Protein AF-X0T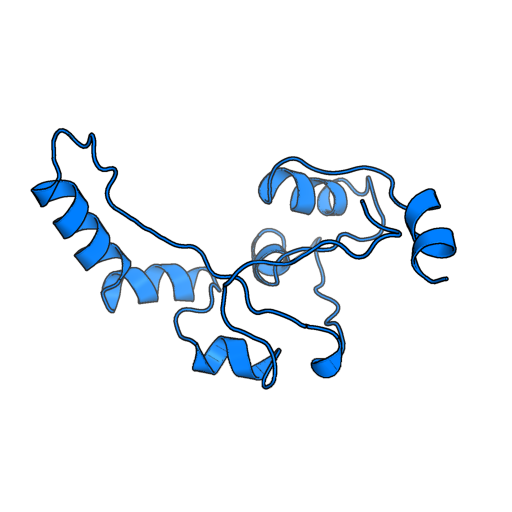MQ1-F1 (afdb_monomer_lite)

Structure (mmCIF, N/CA/C/O backbone):
data_AF-X0TMQ1-F1
#
_entry.id   AF-X0TMQ1-F1
#
loop_
_atom_site.group_PDB
_atom_site.id
_atom_site.type_symbol
_atom_site.label_atom_id
_atom_site.label_alt_id
_atom_site.label_comp_id
_atom_site.label_asym_id
_atom_site.label_entity_id
_atom_site.label_seq_id
_atom_site.pdbx_P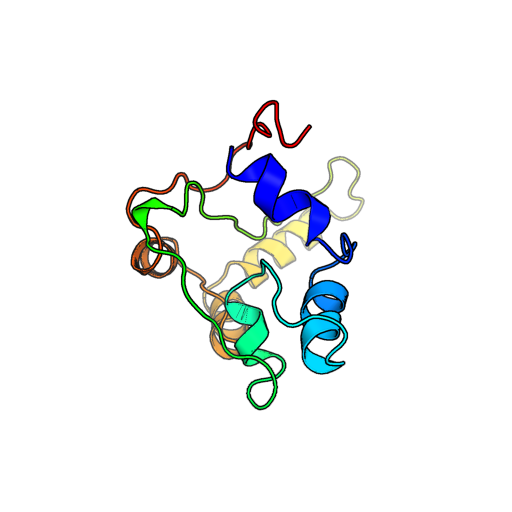DB_ins_code
_atom_site.Cartn_x
_atom_site.Cartn_y
_atom_site.Cartn_z
_atom_site.occupancy
_atom_site.B_iso_or_equiv
_atom_site.auth_seq_id
_atom_site.auth_comp_id
_atom_site.auth_asym_id
_atom_site.auth_atom_id
_atom_site.pdbx_PDB_model_num
ATOM 1 N N . GLY A 1 1 ? 25.870 3.435 -9.501 1.00 77.75 1 GLY A N 1
ATOM 2 C CA . GLY A 1 1 ? 24.969 2.426 -8.891 1.00 77.75 1 GLY A CA 1
ATOM 3 C C . GLY A 1 1 ? 23.571 2.538 -9.477 1.00 77.75 1 GLY A C 1
ATOM 4 O O . GLY A 1 1 ? 23.364 3.413 -10.307 1.00 77.75 1 GLY A O 1
ATOM 5 N N . LEU A 1 2 ? 22.616 1.697 -9.057 1.00 83.00 2 LEU A N 1
ATOM 6 C CA . LEU A 1 2 ? 21.233 1.730 -9.574 1.00 83.00 2 LEU A CA 1
ATOM 7 C C . LEU A 1 2 ? 20.548 3.097 -9.363 1.00 83.00 2 LEU A C 1
ATOM 9 O O . LEU A 1 2 ? 19.821 3.557 -10.232 1.00 83.00 2 LEU A O 1
ATOM 13 N N . SER A 1 3 ? 20.832 3.794 -8.258 1.00 85.62 3 SER A N 1
ATOM 14 C CA . SER A 1 3 ? 20.307 5.148 -8.010 1.00 85.62 3 SER A CA 1
ATOM 15 C C . SER A 1 3 ? 20.686 6.137 -9.117 1.00 85.62 3 SER A C 1
ATOM 17 O O . SER A 1 3 ? 19.817 6.809 -9.657 1.00 85.62 3 SER A O 1
ATOM 19 N N . GLN A 1 4 ? 21.954 6.157 -9.534 1.00 89.25 4 GLN A N 1
ATOM 20 C CA . GLN A 1 4 ? 22.450 7.054 -10.586 1.00 89.25 4 GLN A CA 1
ATOM 21 C C . GLN A 1 4 ? 21.785 6.814 -11.948 1.00 89.25 4 GLN A C 1
ATOM 23 O O . GLN A 1 4 ? 21.676 7.747 -12.737 1.00 89.25 4 GLN A O 1
ATOM 28 N N . SER A 1 5 ? 21.351 5.583 -12.245 1.00 90.69 5 SER A N 1
ATOM 29 C CA . SER A 1 5 ? 20.684 5.268 -13.514 1.00 90.69 5 SER A CA 1
ATOM 30 C C . SER A 1 5 ? 19.165 5.454 -13.471 1.00 90.69 5 SER A C 1
ATOM 32 O O . SER A 1 5 ? 18.559 5.651 -14.527 1.00 90.69 5 SER A O 1
ATOM 34 N N . ILE A 1 6 ? 18.549 5.393 -12.285 1.00 91.06 6 ILE A N 1
ATOM 35 C CA . ILE A 1 6 ? 17.096 5.518 -12.105 1.00 91.06 6 ILE A CA 1
ATOM 36 C C . ILE A 1 6 ? 16.676 6.951 -11.778 1.00 91.06 6 ILE A C 1
ATOM 38 O O . ILE A 1 6 ? 15.705 7.421 -12.359 1.00 91.06 6 ILE A O 1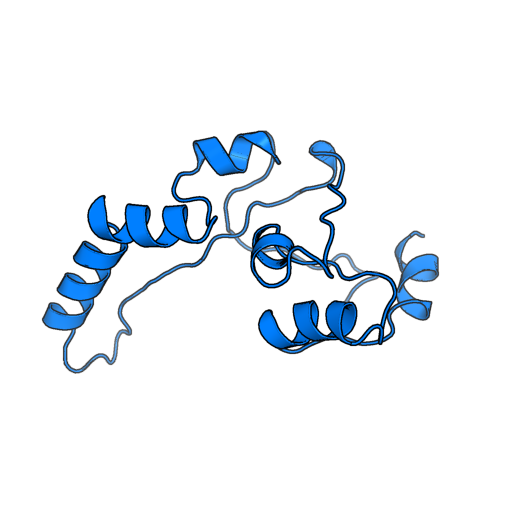
ATOM 42 N N . GLN A 1 7 ? 17.396 7.670 -10.912 1.00 92.25 7 GLN A N 1
ATOM 43 C CA . GLN A 1 7 ? 17.018 9.025 -10.484 1.00 92.25 7 GLN A CA 1
ATOM 44 C C . GLN A 1 7 ? 16.754 9.995 -11.645 1.00 92.25 7 GLN A C 1
ATOM 46 O O . GLN A 1 7 ? 15.716 10.653 -11.616 1.00 92.25 7 GLN A O 1
ATOM 51 N N . PRO A 1 8 ? 17.588 10.051 -12.706 1.00 94.06 8 PRO A N 1
ATOM 52 C CA . PRO A 1 8 ? 17.326 10.941 -13.838 1.00 94.06 8 PRO A CA 1
ATOM 53 C C . PRO A 1 8 ? 16.065 10.581 -14.639 1.00 94.06 8 PRO A C 1
ATOM 55 O O . PRO A 1 8 ? 15.618 11.380 -15.455 1.00 94.06 8 PRO A O 1
ATOM 58 N N . LYS A 1 9 ? 15.513 9.375 -14.446 1.00 95.44 9 LYS A N 1
ATOM 59 C CA . LYS A 1 9 ? 14.298 8.883 -15.113 1.00 95.44 9 LYS A CA 1
ATOM 60 C C . LYS A 1 9 ? 13.035 9.093 -14.277 1.00 95.44 9 LYS A C 1
ATOM 62 O O . LYS A 1 9 ? 11.942 8.792 -14.751 1.00 95.44 9 LYS A O 1
ATOM 67 N N . ILE A 1 10 ? 13.159 9.575 -13.040 1.00 95.38 10 ILE A N 1
ATOM 68 C CA . ILE A 1 10 ? 12.004 9.859 -12.189 1.00 95.38 10 ILE A CA 1
ATOM 69 C C . ILE A 1 10 ? 11.374 11.163 -12.671 1.00 95.38 10 ILE A C 1
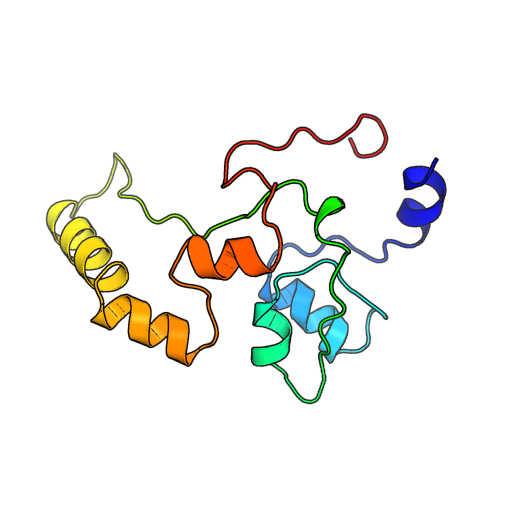ATOM 71 O O . ILE A 1 10 ? 11.908 12.243 -12.439 1.00 95.38 10 ILE A O 1
ATOM 75 N N . ALA A 1 11 ? 10.226 11.054 -13.337 1.00 96.38 11 ALA A N 1
ATOM 76 C CA . ALA A 1 11 ? 9.501 12.217 -13.839 1.00 96.38 11 ALA A CA 1
ATOM 77 C C . ALA A 1 11 ? 8.923 13.083 -12.707 1.00 96.38 11 ALA A C 1
ATOM 79 O O . ALA A 1 11 ? 8.873 14.305 -12.825 1.00 96.38 11 ALA A O 1
ATOM 80 N N . THR A 1 12 ? 8.460 12.462 -11.616 1.00 95.75 12 THR A N 1
ATOM 81 C CA . THR A 1 12 ? 7.852 13.166 -10.480 1.00 95.75 12 THR A CA 1
ATOM 82 C C . THR A 1 12 ? 7.745 12.277 -9.237 1.00 95.75 12 THR A C 1
ATOM 84 O O . THR A 1 12 ? 7.813 11.050 -9.329 1.00 95.75 12 THR A O 1
ATOM 87 N N . TYR A 1 13 ? 7.514 12.909 -8.085 1.00 94.56 13 TYR A N 1
ATOM 88 C CA . TYR A 1 13 ? 7.134 12.271 -6.827 1.00 94.56 13 TYR A CA 1
ATOM 89 C C . TYR A 1 13 ? 5.696 12.680 -6.485 1.00 94.56 13 TYR A C 1
ATOM 91 O O . TYR A 1 13 ? 5.446 13.810 -6.071 1.00 94.56 13 TYR A O 1
ATOM 99 N N . ALA A 1 14 ? 4.743 11.769 -6.687 1.00 95.81 14 ALA A N 1
ATOM 100 C CA . ALA A 1 14 ? 3.336 12.021 -6.384 1.00 95.81 14 ALA A CA 1
ATOM 101 C C . ALA A 1 14 ? 3.065 12.003 -4.869 1.00 95.81 14 ALA A C 1
ATOM 103 O O . ALA A 1 14 ? 3.649 11.222 -4.119 1.00 95.81 14 ALA A O 1
ATOM 104 N N . GLU A 1 15 ? 2.130 12.838 -4.424 1.00 94.69 15 GLU A N 1
ATOM 105 C CA . GLU A 1 15 ? 1.805 13.072 -3.011 1.00 94.69 15 GLU A CA 1
ATOM 106 C C . GLU A 1 15 ? 0.673 12.182 -2.471 1.00 94.69 15 GLU A C 1
ATOM 108 O O . GLU A 1 15 ? 0.332 12.254 -1.292 1.00 94.69 15 GLU A O 1
ATOM 113 N N . SER A 1 16 ? 0.057 11.349 -3.316 1.00 96.31 16 SER A N 1
ATOM 114 C CA . SER A 1 16 ? -0.972 10.395 -2.887 1.00 96.31 16 SER A CA 1
ATOM 115 C C . SER A 1 16 ? -1.100 9.212 -3.839 1.00 96.31 16 SER A C 1
ATOM 117 O O . SER A 1 16 ? -0.868 9.351 -5.037 1.00 96.31 16 SER A O 1
ATOM 119 N N . CYS A 1 17 ? -1.589 8.080 -3.325 1.00 95.50 17 CYS A N 1
ATOM 120 C CA . CYS A 1 17 ? -1.864 6.882 -4.119 1.00 95.50 17 CYS A CA 1
ATOM 121 C C . CYS A 1 17 ? -2.754 7.155 -5.341 1.00 95.50 17 CYS A C 1
ATOM 123 O O . CYS A 1 17 ? -2.472 6.660 -6.428 1.00 95.50 17 CYS A O 1
ATOM 125 N N . ALA A 1 18 ? -3.811 7.958 -5.175 1.00 95.81 18 ALA A N 1
ATOM 126 C CA . ALA A 1 18 ? -4.734 8.288 -6.260 1.00 95.81 18 ALA A CA 1
ATOM 127 C C . ALA A 1 18 ? -4.039 9.074 -7.379 1.00 95.81 18 ALA A C 1
ATOM 129 O O . ALA A 1 18 ? -4.231 8.777 -8.556 1.00 95.81 18 ALA A O 1
ATOM 130 N N . LYS A 1 19 ? -3.181 10.038 -7.021 1.00 97.06 19 LYS A N 1
ATOM 131 C CA . LYS A 1 19 ? -2.401 10.790 -8.008 1.00 97.06 19 LYS A CA 1
ATOM 132 C C . LYS A 1 19 ? -1.315 9.931 -8.655 1.00 97.06 19 LYS A C 1
ATOM 134 O O . LYS A 1 19 ? -1.139 10.032 -9.862 1.00 97.06 19 LYS A O 1
ATOM 139 N N . THR A 1 20 ? -0.661 9.036 -7.908 1.00 97.44 20 THR A N 1
ATOM 140 C CA . THR A 1 20 ? 0.290 8.064 -8.474 1.00 97.44 20 THR A CA 1
ATOM 141 C C . THR A 1 20 ? -0.374 7.185 -9.533 1.00 97.44 20 THR A C 1
ATOM 143 O O . THR A 1 20 ? 0.137 7.095 -10.644 1.00 97.44 20 THR A O 1
ATOM 146 N N . ALA A 1 21 ? -1.524 6.575 -9.225 1.00 97.06 21 ALA A N 1
ATOM 147 C CA . ALA A 1 21 ? -2.271 5.770 -10.194 1.00 97.06 21 ALA A CA 1
ATOM 148 C C . ALA A 1 21 ? -2.731 6.613 -11.400 1.00 97.06 21 ALA A C 1
ATOM 150 O O . ALA A 1 21 ? -2.620 6.174 -12.543 1.00 97.06 21 ALA A O 1
ATOM 151 N N . GLY A 1 22 ? -3.170 7.852 -11.148 1.00 97.25 22 GLY A N 1
ATOM 152 C CA . GLY A 1 22 ? -3.588 8.795 -12.185 1.00 97.25 22 GLY A CA 1
ATOM 153 C C . GLY A 1 22 ? -2.499 9.147 -13.204 1.00 97.25 22 GLY A C 1
ATOM 154 O O . GLY A 1 22 ? -2.812 9.371 -14.367 1.00 97.25 22 GLY A O 1
ATOM 155 N N . LEU A 1 23 ? -1.219 9.164 -12.813 1.00 97.69 23 LEU A N 1
ATOM 156 C CA . LEU A 1 23 ? -0.122 9.435 -13.754 1.00 97.69 23 LEU A CA 1
ATOM 157 C C . LEU A 1 23 ? -0.034 8.379 -14.865 1.00 97.69 23 LEU A C 1
ATOM 159 O O . LEU A 1 23 ? 0.270 8.731 -16.006 1.00 97.69 23 LEU A O 1
ATOM 163 N N . VAL A 1 24 ? -0.322 7.114 -14.540 1.00 96.50 24 VAL A N 1
ATOM 164 C CA . VAL A 1 24 ? -0.335 6.014 -15.517 1.00 96.50 24 VAL A CA 1
ATOM 165 C C . VAL A 1 24 ? -1.576 6.101 -16.399 1.00 96.50 24 VAL A C 1
ATOM 167 O O . VAL A 1 24 ? -1.449 6.079 -17.619 1.00 96.50 24 VAL A O 1
ATOM 170 N N . THR A 1 25 ? -2.766 6.287 -15.816 1.00 96.88 25 THR A N 1
ATOM 171 C CA . THR A 1 25 ? -4.018 6.344 -16.600 1.00 96.88 25 THR A CA 1
ATOM 172 C C . THR A 1 25 ? -4.068 7.544 -17.546 1.00 96.88 25 THR A C 1
ATOM 174 O O . THR A 1 25 ? -4.607 7.451 -18.645 1.00 96.88 25 THR A O 1
ATOM 177 N N . LEU A 1 26 ? -3.458 8.668 -17.160 1.00 96.56 26 LEU A N 1
ATOM 178 C CA . LEU A 1 26 ? -3.308 9.852 -18.009 1.00 96.56 26 LEU A CA 1
ATOM 179 C C . LEU A 1 26 ? -2.136 9.746 -18.996 1.00 96.56 26 LEU A C 1
ATOM 181 O O . LEU A 1 26 ? -1.868 10.711 -19.714 1.00 96.56 26 LEU A O 1
ATOM 185 N N . ARG A 1 27 ? -1.412 8.618 -19.017 1.00 96.25 27 ARG A N 1
ATOM 186 C CA . ARG A 1 27 ? -0.230 8.377 -19.866 1.00 96.25 27 ARG A CA 1
ATOM 187 C C . ARG A 1 27 ? 0.846 9.457 -19.715 1.00 96.25 27 ARG A C 1
ATOM 189 O O . ARG A 1 27 ? 1.548 9.794 -20.664 1.00 96.25 27 ARG A O 1
ATOM 196 N N . SER A 1 28 ? 0.950 10.031 -18.516 1.00 97.06 28 SER A N 1
ATOM 197 C CA . SER A 1 28 ? 1.953 11.051 -18.184 1.00 97.06 28 SER A CA 1
ATOM 198 C C . SER A 1 28 ? 3.312 10.437 -17.838 1.00 97.06 28 SER A C 1
ATOM 200 O O . SER A 1 28 ? 4.322 11.136 -17.854 1.00 97.06 28 SER A O 1
ATOM 202 N N . VAL A 1 29 ? 3.335 9.141 -17.516 1.00 97.12 29 VAL A N 1
ATOM 203 C CA . VAL A 1 29 ? 4.532 8.322 -17.283 1.00 97.12 29 VAL A CA 1
ATOM 204 C C . VAL A 1 29 ? 4.303 6.914 -17.833 1.00 97.12 29 VAL A C 1
ATOM 206 O O . VAL A 1 29 ? 3.160 6.467 -17.907 1.00 97.12 29 VAL A O 1
ATOM 209 N N . ASP A 1 30 ? 5.382 6.198 -18.156 1.00 96.50 30 ASP A N 1
ATOM 210 C CA . ASP A 1 30 ? 5.303 4.805 -18.624 1.00 96.50 30 ASP A CA 1
ATOM 211 C C . ASP A 1 30 ? 5.052 3.802 -17.485 1.00 96.50 30 ASP A C 1
ATOM 213 O O . ASP A 1 30 ? 4.483 2.736 -17.698 1.00 96.50 30 ASP A O 1
ATOM 217 N N . ALA A 1 31 ? 5.506 4.118 -16.268 1.00 96.75 31 ALA A N 1
ATOM 218 C CA . ALA A 1 31 ? 5.394 3.240 -15.109 1.00 96.75 31 ALA A CA 1
ATOM 219 C C . ALA A 1 31 ? 5.429 4.025 -13.792 1.00 96.75 31 ALA A C 1
ATOM 221 O O . ALA A 1 31 ? 6.003 5.113 -13.702 1.00 96.75 31 ALA A O 1
ATOM 222 N N . VAL A 1 32 ? 4.869 3.421 -12.744 1.00 97.00 32 VAL A N 1
ATOM 223 C CA . VAL A 1 32 ? 4.976 3.893 -11.358 1.00 97.00 32 VAL A CA 1
ATOM 224 C C . VAL A 1 32 ? 5.363 2.744 -10.440 1.00 97.00 32 VAL A C 1
ATOM 226 O O . VAL A 1 32 ? 5.000 1.594 -10.676 1.00 97.00 32 VAL A O 1
ATOM 229 N N . ILE A 1 33 ? 6.047 3.066 -9.344 1.00 95.12 33 ILE A N 1
ATOM 230 C CA . ILE A 1 33 ? 6.142 2.164 -8.196 1.00 95.12 33 ILE A CA 1
ATOM 231 C C . ILE A 1 33 ? 4.899 2.403 -7.339 1.00 95.12 33 ILE A C 1
ATOM 233 O O . ILE A 1 33 ? 4.699 3.503 -6.824 1.00 95.12 33 ILE A O 1
ATOM 237 N N . GLY A 1 34 ? 4.036 1.395 -7.231 1.00 94.44 34 GLY A N 1
ATOM 238 C CA . GLY A 1 34 ? 2.714 1.539 -6.627 1.00 94.44 34 GLY A CA 1
ATOM 239 C C . GLY A 1 34 ? 2.220 0.282 -5.922 1.00 94.44 34 GLY A C 1
ATOM 240 O O . GLY A 1 34 ? 2.922 -0.721 -5.811 1.00 94.44 34 GLY A O 1
ATOM 241 N N . TRP A 1 35 ? 0.985 0.353 -5.432 1.00 95.00 35 TRP A N 1
ATOM 242 C CA . TRP A 1 35 ? 0.328 -0.766 -4.765 1.00 95.00 35 TRP A CA 1
ATOM 243 C C . TRP A 1 35 ? -0.374 -1.661 -5.784 1.00 95.00 35 TRP A C 1
ATOM 245 O O . TRP A 1 35 ? -1.016 -1.163 -6.706 1.00 95.00 35 TRP A O 1
ATOM 255 N N . ARG A 1 36 ? -0.370 -2.979 -5.543 1.00 94.69 36 ARG A N 1
ATOM 256 C CA . ARG A 1 36 ? -1.076 -3.981 -6.370 1.00 94.69 36 ARG A CA 1
ATOM 257 C C . ARG A 1 36 ? -2.545 -3.625 -6.642 1.00 94.69 36 ARG A C 1
ATOM 259 O O . ARG A 1 36 ? -3.103 -4.011 -7.661 1.00 94.69 36 ARG A O 1
ATOM 266 N N . VAL A 1 37 ? -3.203 -2.930 -5.715 1.00 95.75 37 VAL A N 1
ATOM 267 C CA . VAL A 1 37 ? -4.624 -2.579 -5.848 1.00 95.75 37 VAL A CA 1
ATOM 268 C C . VAL A 1 37 ? -4.894 -1.581 -6.983 1.00 95.75 37 VAL A C 1
ATOM 270 O O . VAL A 1 37 ? -6.014 -1.529 -7.474 1.00 95.75 37 VAL A O 1
ATOM 273 N N . PHE A 1 38 ? -3.888 -0.837 -7.459 1.00 96.56 38 PHE A N 1
ATOM 274 C CA . PHE A 1 38 ? -4.077 0.180 -8.502 1.00 96.56 38 PHE A CA 1
ATOM 275 C C . PHE A 1 38 ? -4.623 -0.406 -9.807 1.00 96.56 38 PHE A C 1
ATOM 277 O O . PHE A 1 38 ? -5.507 0.199 -10.406 1.00 96.56 38 PHE A O 1
ATOM 284 N N . ALA A 1 39 ? -4.184 -1.608 -10.196 1.00 96.31 39 ALA A N 1
ATOM 285 C CA . ALA A 1 39 ? -4.721 -2.290 -11.375 1.00 96.31 39 ALA A CA 1
ATOM 286 C C . ALA A 1 39 ? -6.227 -2.575 -11.265 1.00 96.31 39 ALA A C 1
ATOM 288 O O . ALA A 1 39 ? -6.921 -2.610 -12.267 1.00 96.31 39 ALA A O 1
ATOM 289 N N . TYR A 1 40 ? -6.776 -2.704 -10.057 1.00 96.81 40 TYR A N 1
ATOM 290 C CA . TYR A 1 40 ? -8.213 -2.923 -9.868 1.00 96.81 40 TYR A CA 1
ATOM 291 C C . TYR A 1 40 ? -9.020 -1.621 -9.870 1.00 96.81 40 TYR A C 1
ATOM 293 O O . TYR A 1 40 ? -10.238 -1.659 -10.020 1.00 96.81 40 TYR A O 1
ATOM 301 N N . TRP A 1 41 ? -8.368 -0.465 -9.713 1.00 95.75 41 TRP A N 1
ATOM 302 C CA . TRP A 1 41 ? -9.028 0.839 -9.826 1.00 95.75 41 TRP A CA 1
ATOM 303 C C . TRP A 1 41 ? -9.277 1.235 -11.285 1.00 95.75 41 TRP A C 1
ATOM 305 O O . TRP A 1 41 ? -10.272 1.899 -11.567 1.00 95.75 41 TRP A O 1
ATOM 315 N N . ALA A 1 42 ? -8.388 0.835 -12.201 1.00 95.00 42 ALA A N 1
ATOM 316 C CA . ALA A 1 42 ? -8.486 1.114 -13.634 1.00 95.00 42 ALA A CA 1
ATOM 317 C C . ALA A 1 42 ? -7.958 -0.079 -14.465 1.00 95.00 42 ALA A C 1
ATOM 319 O O . ALA A 1 42 ? -6.890 0.026 -15.067 1.00 95.00 42 ALA A O 1
ATOM 320 N N . PRO A 1 43 ? -8.681 -1.215 -14.494 1.00 95.38 43 PRO A N 1
ATOM 321 C CA . PRO A 1 43 ? -8.183 -2.482 -15.051 1.00 95.38 43 PRO A CA 1
ATOM 322 C C . PRO A 1 43 ? -7.882 -2.457 -16.550 1.00 95.38 43 PRO A C 1
ATOM 324 O O . PRO A 1 43 ? -7.025 -3.204 -17.003 1.00 95.38 43 PRO A O 1
ATOM 327 N N . GLU A 1 44 ? -8.534 -1.577 -17.308 1.00 96.00 44 GLU A N 1
ATOM 328 C CA . GLU A 1 44 ? -8.285 -1.421 -18.748 1.00 96.00 44 GLU A CA 1
ATOM 329 C C . GLU A 1 44 ? -7.057 -0.545 -19.054 1.00 96.00 44 GLU A C 1
ATOM 331 O O . GLU A 1 44 ? -6.566 -0.534 -20.178 1.00 96.00 44 GLU A O 1
ATOM 336 N N . GLU A 1 45 ? -6.558 0.203 -18.063 1.00 95.75 45 GLU A N 1
ATOM 337 C CA . GLU A 1 45 ? -5.493 1.202 -18.244 1.00 95.75 45 GLU A CA 1
ATOM 338 C C . GLU A 1 45 ? -4.225 0.874 -17.439 1.00 95.75 45 GLU A C 1
ATOM 340 O O . GLU A 1 45 ? -3.166 1.445 -17.701 1.00 95.75 45 GLU A O 1
ATOM 345 N N . ILE A 1 46 ? -4.313 -0.008 -16.435 1.00 96.94 46 ILE A N 1
ATOM 346 C CA . ILE A 1 46 ? -3.209 -0.327 -15.525 1.00 96.94 46 ILE A CA 1
ATOM 347 C C . ILE A 1 46 ? -2.992 -1.839 -15.448 1.00 96.94 46 ILE A C 1
ATOM 349 O O . ILE A 1 46 ? -3.812 -2.582 -14.911 1.00 96.94 46 ILE A O 1
ATOM 353 N N . GLU A 1 47 ? -1.799 -2.265 -15.849 1.00 96.31 47 GLU A N 1
ATOM 354 C CA . GLU A 1 47 ? -1.264 -3.599 -15.585 1.00 96.31 47 GLU A CA 1
ATOM 355 C C . GLU A 1 47 ? -0.302 -3.564 -14.385 1.00 96.31 47 GLU A C 1
ATOM 357 O O . GLU A 1 47 ? 0.476 -2.624 -14.213 1.00 96.31 47 GLU A O 1
ATOM 362 N N . THR A 1 48 ? -0.330 -4.601 -13.540 1.00 96.25 48 THR A N 1
ATOM 363 C CA . THR A 1 48 ? 0.678 -4.777 -12.481 1.00 96.25 48 THR A CA 1
ATOM 364 C C . THR A 1 48 ? 1.800 -5.687 -12.960 1.00 96.25 48 THR A C 1
ATOM 366 O O . THR A 1 48 ? 1.591 -6.884 -13.138 1.00 96.25 48 THR A O 1
ATOM 369 N N . VAL A 1 49 ? 3.013 -5.142 -13.058 1.00 96.94 49 VAL A N 1
ATOM 370 C CA . VAL A 1 49 ? 4.243 -5.925 -13.231 1.00 96.94 49 VAL A CA 1
ATOM 371 C C . VAL A 1 49 ? 4.873 -6.156 -11.859 1.00 96.94 49 VAL A C 1
ATOM 373 O O . VAL A 1 49 ? 5.290 -5.210 -11.189 1.00 96.94 49 VAL A O 1
ATOM 376 N N . TYR A 1 50 ? 4.921 -7.412 -11.415 1.00 95.81 50 TYR A N 1
ATOM 377 C CA . TYR A 1 50 ? 5.463 -7.757 -10.100 1.00 95.81 50 TYR A CA 1
ATOM 378 C C . TYR A 1 50 ? 6.993 -7.713 -10.084 1.00 95.81 50 TYR A C 1
ATOM 380 O O . TYR A 1 50 ? 7.657 -8.211 -10.993 1.00 95.81 50 TYR A O 1
ATOM 388 N N . LEU A 1 51 ? 7.548 -7.165 -9.000 1.00 95.06 51 LEU A N 1
ATOM 389 C CA . LEU A 1 51 ? 8.954 -7.359 -8.664 1.00 95.06 51 LEU A CA 1
ATOM 390 C C . LEU A 1 51 ? 9.184 -8.808 -8.204 1.00 95.06 51 LEU A C 1
ATOM 392 O O . LEU A 1 51 ? 8.279 -9.401 -7.608 1.00 95.06 51 LEU A O 1
ATOM 396 N N . PRO A 1 52 ? 10.388 -9.366 -8.413 1.00 96.44 52 PRO A N 1
ATOM 397 C CA . PRO A 1 52 ? 10.782 -10.616 -7.780 1.00 96.44 52 PRO A CA 1
ATOM 398 C C . PRO A 1 52 ? 10.600 -10.538 -6.252 1.00 96.44 52 PRO A C 1
ATOM 400 O O . PRO A 1 52 ? 10.964 -9.514 -5.663 1.00 96.44 52 PRO A O 1
ATOM 403 N N . PRO A 1 53 ? 10.058 -11.576 -5.589 1.00 96.06 53 PRO A N 1
ATOM 404 C CA . PRO A 1 53 ? 9.751 -11.528 -4.157 1.00 96.06 53 PRO A CA 1
ATOM 405 C C . PRO A 1 53 ? 10.947 -11.167 -3.265 1.00 96.06 53 PRO A C 1
ATOM 407 O O . PRO A 1 53 ? 10.790 -10.466 -2.267 1.00 96.06 53 PRO A O 1
ATOM 410 N N . GLU A 1 54 ? 12.154 -11.592 -3.637 1.00 95.06 54 GLU A N 1
ATOM 411 C CA . GLU A 1 54 ? 13.410 -11.282 -2.945 1.00 95.06 54 GLU A CA 1
ATOM 412 C C . GLU A 1 54 ? 13.821 -9.802 -3.031 1.00 95.06 54 GLU A C 1
ATOM 414 O O . GLU A 1 54 ? 14.665 -9.349 -2.258 1.00 95.06 54 GLU A O 1
ATOM 419 N N . GLN A 1 55 ? 13.222 -9.037 -3.947 1.00 93.06 55 GLN A N 1
ATOM 420 C CA . GLN A 1 55 ? 13.431 -7.593 -4.088 1.00 93.06 55 GLN A CA 1
ATOM 421 C C . GLN A 1 55 ? 12.403 -6.766 -3.310 1.00 93.06 55 GLN A C 1
ATOM 423 O O . GLN A 1 55 ? 12.475 -5.537 -3.328 1.00 93.06 55 GLN A O 1
ATOM 428 N N . ILE A 1 56 ? 11.451 -7.409 -2.630 1.00 93.75 56 ILE A N 1
ATOM 429 C CA . ILE A 1 56 ? 10.443 -6.741 -1.809 1.00 93.75 56 ILE A CA 1
ATOM 430 C C . ILE A 1 56 ? 10.905 -6.829 -0.350 1.00 93.75 56 ILE A C 1
ATOM 432 O O . ILE A 1 56 ? 10.701 -7.853 0.296 1.00 93.75 56 ILE A O 1
ATOM 436 N N . PRO A 1 57 ? 11.530 -5.777 0.209 1.00 92.31 57 PRO A N 1
ATOM 437 C CA . PRO A 1 57 ? 12.091 -5.856 1.555 1.00 92.31 57 PRO A CA 1
ATOM 438 C C . PRO A 1 57 ? 11.014 -5.815 2.645 1.00 92.31 57 PRO A C 1
ATOM 440 O O . PRO A 1 57 ? 11.254 -6.258 3.767 1.00 92.31 57 PRO A O 1
ATOM 443 N N . ARG A 1 58 ? 9.836 -5.256 2.334 1.00 94.12 58 ARG A N 1
ATOM 444 C CA . ARG A 1 58 ? 8.809 -4.920 3.320 1.00 94.12 58 ARG A CA 1
ATOM 445 C C . ARG A 1 58 ? 7.397 -5.025 2.749 1.00 94.12 58 ARG A C 1
ATOM 447 O O . ARG A 1 58 ? 7.121 -4.494 1.674 1.00 94.12 58 ARG A O 1
ATOM 454 N N . ILE A 1 59 ? 6.489 -5.611 3.524 1.00 95.38 59 ILE A N 1
ATOM 455 C CA . ILE A 1 59 ? 5.040 -5.542 3.317 1.00 95.38 59 ILE A CA 1
ATOM 456 C C . ILE A 1 59 ? 4.512 -4.323 4.077 1.00 95.38 59 ILE A C 1
ATOM 458 O O . ILE A 1 59 ? 4.585 -4.254 5.305 1.00 95.38 59 ILE A O 1
ATOM 462 N N . GLY A 1 60 ? 3.974 -3.346 3.350 1.00 93.50 60 GLY A N 1
ATOM 463 C CA . GLY A 1 60 ? 3.226 -2.243 3.951 1.00 93.50 60 GLY A CA 1
ATOM 464 C C . GLY A 1 60 ? 1.763 -2.622 4.194 1.00 93.50 60 GLY A C 1
ATOM 465 O O . GLY A 1 60 ? 1.192 -3.409 3.443 1.00 93.50 60 GLY A O 1
ATOM 466 N N . TYR A 1 61 ? 1.151 -2.041 5.225 1.00 93.75 61 TYR A N 1
ATOM 467 C CA . TYR A 1 61 ? -0.269 -2.209 5.542 1.00 93.75 61 TYR A CA 1
ATOM 468 C C . TYR A 1 61 ? -0.921 -0.852 5.822 1.00 93.75 61 TYR A C 1
ATOM 470 O O . TYR A 1 61 ? -0.226 0.149 6.004 1.00 93.75 61 TYR A O 1
ATOM 478 N N . VAL A 1 62 ? -2.256 -0.813 5.837 1.00 93.31 62 VAL A N 1
ATOM 479 C CA . VAL A 1 62 ? -3.037 0.388 6.163 1.00 93.31 62 VAL A CA 1
ATOM 480 C C . VAL A 1 62 ? -3.421 0.331 7.648 1.00 93.31 62 VAL A C 1
ATOM 482 O O . VAL A 1 62 ? -4.354 -0.395 7.992 1.00 93.31 62 VAL A O 1
ATOM 485 N N . PRO A 1 63 ? -2.702 1.024 8.553 1.00 94.25 63 PRO A N 1
ATOM 486 C CA . PRO A 1 63 ? -3.041 1.036 9.972 1.00 94.25 63 PRO A CA 1
ATOM 487 C C . PRO A 1 63 ? -4.285 1.888 10.243 1.00 94.25 63 PRO A C 1
ATOM 489 O O . PRO A 1 63 ? -4.511 2.912 9.597 1.00 94.25 63 PRO A O 1
ATOM 492 N N . ILE A 1 64 ? -5.034 1.518 11.280 1.00 96.56 64 ILE A N 1
ATOM 493 C CA . ILE A 1 64 ? -6.078 2.348 11.882 1.00 96.56 64 ILE A CA 1
ATOM 494 C C . ILE A 1 64 ? -5.829 2.445 13.390 1.00 96.56 64 ILE A C 1
ATOM 496 O O . ILE A 1 64 ? -5.459 1.461 14.028 1.00 96.56 64 ILE A O 1
ATOM 500 N N . ALA A 1 65 ? -5.981 3.640 13.961 1.00 97.06 65 ALA A N 1
ATOM 501 C CA . ALA A 1 65 ? -5.737 3.891 15.379 1.00 97.06 65 ALA A CA 1
ATOM 502 C C . ALA A 1 65 ? -6.616 5.031 15.908 1.00 97.06 65 ALA A C 1
ATOM 504 O O . ALA A 1 65 ? -7.046 5.910 15.159 1.00 97.06 65 ALA A O 1
ATOM 505 N N . ILE A 1 66 ? -6.840 5.046 17.223 1.00 98.44 66 ILE A N 1
ATOM 506 C CA . ILE A 1 66 ? -7.563 6.123 17.907 1.00 98.44 66 ILE A CA 1
ATOM 507 C C . ILE A 1 66 ? -6.567 7.208 18.322 1.00 98.44 66 ILE A C 1
ATOM 509 O O . ILE A 1 66 ? -5.602 6.946 19.040 1.00 98.44 66 ILE A O 1
ATOM 513 N N . SER A 1 67 ? -6.817 8.452 17.908 1.00 97.75 67 SER A N 1
ATOM 514 C CA . SER A 1 67 ? -6.030 9.597 18.375 1.00 97.75 67 SER A CA 1
ATOM 515 C C . SER A 1 67 ? -6.156 9.776 19.892 1.00 97.75 67 SER A C 1
ATOM 517 O O . SER A 1 67 ? -7.264 9.761 20.433 1.00 97.75 67 SER A O 1
ATOM 519 N N . LYS A 1 68 ? -5.036 10.078 20.568 1.00 97.62 68 LYS A N 1
ATOM 520 C CA . LYS A 1 68 ? -5.004 10.416 22.006 1.00 97.62 68 LYS A CA 1
ATOM 521 C C . LYS A 1 68 ? -5.910 11.600 22.373 1.00 97.62 68 LYS A C 1
ATOM 523 O O . LYS A 1 68 ? -6.313 11.722 23.523 1.00 97.62 68 LYS A O 1
ATOM 528 N N . SER A 1 69 ? -6.226 12.473 21.415 1.00 97.81 69 SER A N 1
ATOM 529 C CA . SER A 1 69 ? -7.084 13.650 21.607 1.00 97.81 69 SER A CA 1
ATOM 530 C C . SER A 1 69 ? -8.546 13.438 21.188 1.00 97.81 69 SER A C 1
ATOM 532 O O . SER A 1 69 ? -9.320 14.401 21.191 1.00 97.81 69 SER A O 1
ATOM 534 N N . SER A 1 70 ? -8.937 12.208 20.822 1.00 97.88 70 SER A N 1
ATOM 535 C CA . SER A 1 70 ? -10.297 11.902 20.367 1.00 97.88 70 SER A CA 1
ATOM 536 C C . SER A 1 70 ? -11.349 12.307 21.401 1.00 97.88 70 SER A C 1
ATOM 538 O O . SER A 1 70 ? -11.233 12.006 22.587 1.00 97.88 70 SER A O 1
ATOM 540 N N . LYS A 1 71 ? -12.413 12.973 20.938 1.00 98.50 71 LYS A N 1
ATOM 541 C CA . LYS A 1 71 ? -13.579 13.324 21.766 1.00 98.50 71 LYS A CA 1
ATOM 542 C C . LYS A 1 71 ? -14.607 12.199 21.854 1.00 98.50 71 LYS A C 1
ATOM 544 O O . LYS A 1 71 ? -15.519 12.281 22.666 1.00 98.50 71 LYS A O 1
ATOM 549 N N . GLN A 1 72 ? -14.460 11.165 21.027 1.00 98.44 72 GLN A N 1
ATOM 550 C CA . GLN A 1 72 ? -15.381 10.032 20.948 1.00 98.44 72 GLN A CA 1
ATOM 551 C C . GLN A 1 72 ? -14.603 8.706 20.846 1.00 98.44 72 GLN A C 1
ATOM 553 O O . GLN A 1 72 ? -14.748 7.983 19.861 1.00 98.44 72 GLN A O 1
ATOM 558 N N . PRO A 1 73 ? -13.736 8.371 21.825 1.00 98.19 73 PRO A N 1
ATOM 559 C CA . PRO A 1 73 ? -12.885 7.182 21.745 1.00 98.19 73 PRO A CA 1
ATOM 560 C C . PRO A 1 73 ? -13.690 5.876 21.701 1.00 98.19 73 PRO A C 1
ATOM 562 O O . PRO A 1 73 ? -13.324 4.973 20.962 1.00 98.19 73 PRO A O 1
ATOM 565 N N . ALA A 1 74 ? -14.818 5.792 22.416 1.00 98.50 74 ALA A N 1
ATOM 566 C CA . ALA A 1 74 ? -15.673 4.604 22.394 1.00 98.50 74 ALA A CA 1
ATOM 567 C C . ALA A 1 74 ? -16.310 4.365 21.013 1.00 98.50 74 ALA A C 1
ATOM 569 O O . ALA A 1 74 ? -16.296 3.244 20.517 1.00 98.50 74 ALA A O 1
ATOM 570 N N . LEU A 1 75 ? -16.812 5.420 20.360 1.00 98.56 75 LEU A N 1
ATOM 571 C CA . LEU A 1 75 ? -17.366 5.313 19.006 1.00 98.56 75 LEU A CA 1
ATOM 572 C C . LEU A 1 75 ? -16.272 4.998 17.975 1.00 98.56 75 LEU A C 1
ATOM 574 O O . LEU A 1 75 ? -16.483 4.195 17.073 1.00 98.56 75 LEU A O 1
ATOM 578 N N . ALA A 1 76 ? -15.085 5.592 18.127 1.00 98.62 76 ALA A N 1
ATOM 579 C CA . ALA A 1 76 ? -13.938 5.272 17.282 1.00 98.62 76 ALA A CA 1
ATOM 580 C C . ALA A 1 76 ? -13.521 3.798 17.420 1.00 98.62 76 ALA A C 1
ATOM 582 O O . ALA A 1 76 ? -13.199 3.170 16.415 1.00 98.62 76 ALA A O 1
ATOM 583 N N . GLN A 1 77 ? -13.578 3.234 18.633 1.00 98.56 77 GLN A N 1
ATOM 584 C CA . GLN A 1 77 ? -13.326 1.811 18.849 1.00 98.56 77 GLN A CA 1
ATOM 585 C C . GLN A 1 77 ? -14.366 0.945 18.136 1.00 98.56 77 GLN A C 1
ATOM 587 O O . GLN A 1 77 ? -13.974 0.058 17.393 1.00 98.56 77 GLN A O 1
ATOM 592 N N . GLN A 1 78 ? -15.662 1.261 18.250 1.00 98.75 78 GLN A N 1
ATOM 593 C CA . GLN A 1 78 ? -16.715 0.533 17.523 1.00 98.75 78 GLN A CA 1
ATOM 594 C C . GLN A 1 78 ? -16.489 0.545 16.002 1.00 98.75 78 GLN A C 1
ATOM 596 O O . GLN A 1 78 ? -16.747 -0.448 15.326 1.00 98.75 78 GLN A O 1
ATOM 601 N N . PHE A 1 79 ? -15.978 1.651 15.454 1.00 98.56 79 PHE A N 1
ATOM 602 C CA . PHE A 1 79 ? -15.627 1.726 14.036 1.00 98.56 79 PHE A CA 1
ATOM 603 C C . PHE A 1 79 ? -14.413 0.856 13.677 1.00 98.56 79 PHE A C 1
ATOM 605 O O . PHE A 1 79 ? -14.433 0.191 12.643 1.00 98.56 79 PHE A O 1
ATOM 612 N N . ILE A 1 80 ? -13.374 0.829 14.520 1.00 98.56 80 ILE A N 1
ATOM 613 C CA . ILE A 1 80 ? -12.228 -0.078 14.341 1.00 98.56 80 ILE A CA 1
ATOM 614 C C . ILE A 1 80 ? -12.692 -1.535 14.411 1.00 98.56 80 ILE A C 1
ATOM 616 O O . ILE A 1 80 ? -12.327 -2.322 13.538 1.00 98.56 80 ILE A O 1
ATOM 620 N N . ASP A 1 81 ? -13.523 -1.882 15.393 1.00 98.62 81 ASP A N 1
ATOM 621 C CA . ASP A 1 81 ? -14.084 -3.225 15.558 1.00 98.62 81 ASP A CA 1
ATOM 622 C C . ASP A 1 81 ? -14.860 -3.640 14.299 1.00 98.62 81 ASP A C 1
ATOM 624 O O . ASP A 1 81 ? -14.660 -4.735 13.781 1.00 98.62 81 ASP A O 1
ATOM 628 N N . PHE A 1 82 ? -15.675 -2.738 13.740 1.00 98.62 82 PHE A N 1
ATOM 629 C CA . PHE A 1 82 ? -16.381 -2.973 12.480 1.00 98.62 82 PHE A CA 1
ATOM 630 C C . PHE A 1 82 ? -15.428 -3.154 11.290 1.00 98.62 82 PHE A C 1
ATOM 632 O O . PHE A 1 82 ? -15.500 -4.167 10.599 1.00 98.62 82 PHE A O 1
ATOM 639 N N . VAL A 1 83 ? -14.512 -2.211 11.048 1.00 97.69 83 VAL A N 1
ATOM 640 C CA . VAL A 1 83 ? -13.592 -2.255 9.894 1.00 97.69 83 VAL A CA 1
ATOM 641 C C . VAL A 1 83 ? -12.683 -3.488 9.928 1.00 97.69 83 VAL A C 1
ATOM 643 O O . VAL A 1 83 ? -12.318 -4.010 8.875 1.00 97.69 83 VAL A O 1
ATOM 646 N N . THR A 1 84 ? -12.332 -3.968 11.124 1.00 97.06 84 THR A N 1
ATOM 647 C CA . THR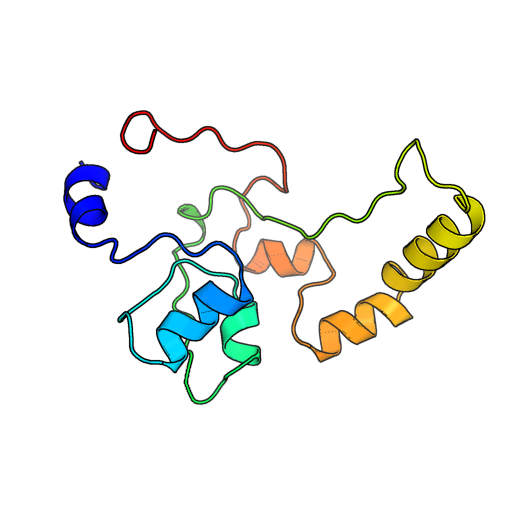 A 1 84 ? -11.469 -5.145 11.325 1.00 97.06 84 THR A CA 1
ATOM 648 C C . THR A 1 84 ? -12.234 -6.465 11.479 1.00 97.06 84 THR A C 1
ATOM 650 O O . THR A 1 84 ? -11.599 -7.527 11.480 1.00 97.06 84 THR A O 1
ATOM 653 N N . SER A 1 85 ? -13.569 -6.419 11.559 1.00 98.25 85 SER A N 1
ATOM 654 C CA . SER A 1 85 ? -14.443 -7.598 11.566 1.00 98.25 85 SER A CA 1
ATOM 655 C C . SER A 1 85 ? -14.415 -8.345 10.23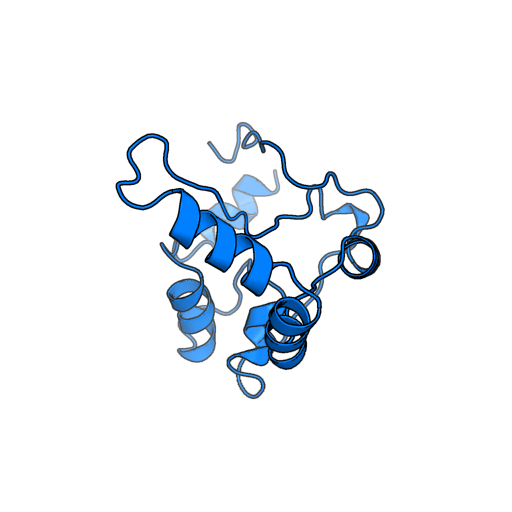0 1.00 98.25 85 SER A C 1
ATOM 657 O O . SER A 1 85 ? -13.942 -7.824 9.217 1.00 98.25 85 SER A O 1
ATOM 659 N N . ASP A 1 86 ? -14.975 -9.554 10.204 1.00 98.12 86 ASP A N 1
ATOM 660 C CA . ASP A 1 86 ? -15.118 -10.330 8.969 1.00 98.12 86 ASP A CA 1
ATOM 661 C C . ASP A 1 86 ? -15.979 -9.597 7.928 1.00 98.12 86 ASP A C 1
ATOM 663 O O . ASP A 1 86 ? -15.667 -9.630 6.739 1.00 98.12 86 ASP A O 1
ATOM 667 N N . GLU A 1 87 ? -17.012 -8.866 8.363 1.00 98.31 87 GLU A N 1
ATOM 668 C CA . GLU A 1 87 ? -17.843 -8.036 7.481 1.00 98.31 87 GLU A CA 1
ATOM 669 C C . GLU A 1 87 ? -17.033 -6.882 6.873 1.00 98.31 87 GLU A C 1
ATOM 671 O O . GLU A 1 87 ? -17.036 -6.685 5.655 1.00 98.31 87 GLU A O 1
ATOM 676 N N . GLY A 1 88 ? -16.286 -6.147 7.703 1.00 98.19 88 GLY A N 1
ATOM 677 C CA . GLY A 1 88 ? -15.433 -5.048 7.248 1.00 98.19 88 GLY A CA 1
ATOM 678 C C . GLY A 1 88 ? -14.355 -5.525 6.274 1.00 98.19 88 GLY A C 1
ATOM 679 O O . GLY A 1 88 ? -14.193 -4.962 5.186 1.00 98.19 88 GLY A O 1
ATOM 680 N N . LYS A 1 89 ? -13.667 -6.621 6.610 1.00 97.69 89 LYS A N 1
ATOM 681 C CA . LYS A 1 89 ? -12.675 -7.258 5.734 1.00 97.69 89 LYS A CA 1
ATOM 682 C C . LYS A 1 89 ? -13.297 -7.747 4.428 1.00 97.69 89 LYS A C 1
ATOM 684 O O . LYS A 1 89 ? -12.705 -7.532 3.374 1.00 97.69 89 LYS A O 1
ATOM 689 N N . ALA A 1 90 ? -14.502 -8.316 4.446 1.00 98.31 90 ALA A N 1
ATOM 690 C CA . ALA A 1 90 ? -15.182 -8.739 3.221 1.00 98.31 90 ALA A CA 1
ATOM 691 C C . ALA A 1 90 ? -15.431 -7.568 2.251 1.00 98.31 90 ALA A C 1
ATOM 693 O O . ALA A 1 90 ? -15.317 -7.740 1.035 1.00 98.31 90 ALA A O 1
ATOM 694 N N . ILE A 1 91 ? -15.701 -6.361 2.762 1.00 98.31 91 ILE A N 1
ATOM 695 C CA . ILE A 1 91 ? -15.816 -5.151 1.931 1.00 98.31 91 ILE A CA 1
ATOM 696 C C . ILE A 1 91 ? -14.470 -4.814 1.276 1.00 98.31 91 ILE A C 1
ATOM 698 O O . ILE A 1 91 ? -14.426 -4.552 0.075 1.00 98.31 91 ILE A O 1
ATOM 702 N N . TYR A 1 92 ? -13.366 -4.852 2.025 1.00 97.69 92 TYR A N 1
ATOM 703 C CA . TYR A 1 92 ? -12.023 -4.634 1.472 1.00 97.69 92 TYR A CA 1
ATOM 704 C C . TYR A 1 92 ? -11.646 -5.694 0.428 1.00 97.69 92 TYR A C 1
ATOM 706 O O . TYR A 1 92 ? -11.168 -5.347 -0.655 1.00 97.69 92 TYR A O 1
ATOM 714 N N . ALA A 1 93 ? -11.924 -6.967 0.707 1.00 97.50 93 ALA A N 1
ATOM 715 C CA . ALA A 1 93 ? -11.672 -8.075 -0.210 1.00 97.50 93 ALA A CA 1
ATOM 716 C C . ALA A 1 93 ? -12.487 -7.951 -1.508 1.00 97.50 93 ALA A C 1
ATOM 718 O O . ALA A 1 93 ? -11.944 -8.164 -2.593 1.00 97.50 93 ALA A O 1
ATOM 719 N N . LYS A 1 94 ? -13.756 -7.516 -1.426 1.00 97.75 94 LYS A N 1
ATOM 720 C CA . LYS A 1 94 ? -14.595 -7.203 -2.601 1.00 97.75 94 LYS A CA 1
ATOM 721 C C . LYS A 1 94 ? -13.932 -6.179 -3.526 1.00 97.75 94 LYS A C 1
ATOM 723 O O . LYS A 1 94 ? -14.096 -6.262 -4.738 1.00 97.75 94 LYS A O 1
ATOM 728 N N . TRP A 1 95 ? -13.188 -5.231 -2.962 1.00 96.88 95 TRP A N 1
ATOM 729 C CA . TRP A 1 95 ? -12.425 -4.223 -3.702 1.00 96.88 95 TRP A CA 1
ATOM 730 C C . TRP A 1 95 ? -10.952 -4.605 -3.894 1.00 96.88 95 TRP A C 1
ATOM 732 O O . TRP A 1 95 ? -10.107 -3.743 -4.128 1.00 96.88 95 TRP A O 1
ATOM 742 N N . HIS A 1 96 ? -10.643 -5.901 -3.820 1.00 97.12 96 HIS A N 1
ATOM 743 C CA . HIS A 1 96 ? -9.330 -6.475 -4.096 1.00 97.12 96 HIS A CA 1
ATOM 744 C C . HIS A 1 96 ? -8.206 -5.973 -3.187 1.00 97.12 96 HIS A C 1
ATOM 746 O O . HIS A 1 96 ? -7.045 -5.962 -3.601 1.00 97.12 96 HIS A O 1
ATOM 752 N N . TYR A 1 97 ? -8.502 -5.582 -1.951 1.00 97.25 97 TYR A N 1
ATOM 753 C CA . TYR A 1 97 ? -7.475 -5.413 -0.925 1.00 97.25 97 TYR A CA 1
ATOM 754 C C . TYR A 1 97 ? -7.157 -6.762 -0.283 1.00 97.25 97 TYR A C 1
ATOM 756 O O . TYR A 1 97 ? -8.038 -7.601 -0.123 1.00 97.25 97 TYR A O 1
ATOM 764 N N . LEU A 1 98 ? -5.889 -6.958 0.083 1.00 96.94 98 LEU A N 1
ATOM 765 C CA . LEU A 1 98 ? -5.482 -8.110 0.887 1.00 96.94 98 LEU A CA 1
ATOM 766 C C . LEU A 1 98 ? -5.872 -7.845 2.340 1.00 96.94 98 LEU A C 1
ATOM 768 O O . LEU A 1 98 ? -5.611 -6.752 2.851 1.00 96.94 98 LEU A O 1
ATOM 772 N N . THR A 1 99 ? -6.503 -8.821 2.986 1.00 96.38 99 THR A N 1
ATOM 773 C CA . THR A 1 99 ? -7.056 -8.649 4.345 1.00 96.38 99 THR A CA 1
ATOM 774 C C . THR A 1 99 ? -6.412 -9.553 5.390 1.00 96.38 99 THR A C 1
ATOM 776 O O . THR A 1 99 ? -6.660 -9.382 6.586 1.00 96.38 99 THR A O 1
ATOM 779 N N . GLY A 1 100 ? -5.534 -10.457 4.949 1.00 94.81 100 GLY A N 1
ATOM 780 C CA . GLY A 1 100 ? -4.703 -11.301 5.798 1.00 94.81 100 GLY A CA 1
ATOM 781 C C . GLY A 1 100 ? -3.217 -11.178 5.463 1.00 94.81 100 GLY A C 1
ATOM 782 O O . GLY A 1 100 ? -2.826 -10.937 4.321 1.00 94.81 100 GLY A O 1
ATOM 783 N N . GLU A 1 101 ? -2.371 -11.383 6.471 1.00 95.56 101 GLU A N 1
ATOM 784 C CA . GLU A 1 101 ? -0.916 -11.423 6.294 1.00 95.56 101 GLU A CA 1
ATOM 785 C C . GLU A 1 101 ? -0.487 -12.570 5.369 1.00 95.56 101 GLU A C 1
ATOM 787 O O . GLU A 1 101 ? 0.383 -12.386 4.520 1.00 95.56 101 GLU A O 1
ATOM 792 N N . GLU A 1 102 ? -1.127 -13.735 5.488 1.00 96.44 102 GLU A N 1
ATOM 793 C CA . GLU A 1 102 ? -0.839 -14.914 4.664 1.00 96.44 102 GLU A CA 1
ATOM 794 C C . GLU A 1 102 ? -1.014 -14.629 3.167 1.00 96.44 102 GLU A C 1
ATOM 796 O O . GLU A 1 102 ? -0.172 -15.026 2.363 1.00 96.44 102 GLU A O 1
ATOM 801 N N . GLU A 1 103 ? -2.049 -13.871 2.793 1.00 96.44 103 GLU A N 1
ATOM 802 C CA . GLU A 1 103 ? -2.282 -13.438 1.411 1.00 96.44 103 GLU A CA 1
ATOM 803 C C . GLU A 1 103 ? -1.147 -12.534 0.912 1.00 96.44 103 GLU A C 1
ATOM 805 O O . GLU A 1 103 ? -0.663 -12.692 -0.207 1.00 96.44 103 GLU A O 1
ATOM 810 N N . ALA A 1 104 ? -0.682 -11.599 1.746 1.00 96.31 104 ALA A N 1
ATOM 811 C CA . ALA A 1 104 ? 0.424 -10.709 1.396 1.00 96.31 104 ALA A CA 1
ATOM 812 C C . ALA A 1 104 ? 1.755 -11.468 1.259 1.00 96.31 104 ALA A C 1
ATOM 814 O O . ALA A 1 104 ? 2.553 -11.172 0.363 1.00 96.31 104 ALA A O 1
ATOM 815 N N . ARG A 1 105 ? 1.979 -12.490 2.093 1.00 96.69 105 ARG A N 1
ATOM 816 C CA . ARG A 1 105 ? 3.186 -13.330 2.052 1.00 96.69 105 ARG A CA 1
ATOM 817 C C . ARG A 1 105 ? 3.307 -14.171 0.785 1.00 96.69 105 ARG A C 1
ATOM 819 O O . ARG A 1 105 ? 4.425 -14.544 0.443 1.00 96.69 105 ARG A O 1
ATOM 826 N N . GLN A 1 106 ? 2.221 -14.402 0.045 1.00 96.12 106 GLN A N 1
ATOM 827 C CA . GLN A 1 106 ? 2.297 -15.041 -1.278 1.00 96.12 106 GLN A CA 1
ATOM 828 C C . GLN A 1 106 ? 3.139 -14.221 -2.269 1.00 96.12 106 GLN A C 1
ATOM 830 O O . GLN A 1 106 ? 3.777 -14.793 -3.149 1.00 96.12 106 GLN A O 1
ATOM 835 N N . PHE A 1 107 ? 3.180 -12.895 -2.104 1.00 95.12 107 PHE A N 1
ATOM 836 C CA . PHE A 1 107 ? 3.949 -11.988 -2.962 1.00 95.12 107 PHE A CA 1
ATOM 837 C C . PHE A 1 107 ? 5.344 -11.683 -2.412 1.00 95.12 107 PHE A C 1
ATOM 839 O O . PHE A 1 107 ? 6.252 -11.382 -3.181 1.00 95.12 107 PHE A O 1
ATOM 846 N N . ALA A 1 108 ? 5.518 -11.731 -1.090 1.00 96.19 108 ALA A N 1
ATOM 847 C CA . ALA A 1 108 ? 6.755 -11.337 -0.423 1.00 96.19 108 ALA A CA 1
ATOM 848 C C . ALA A 1 108 ? 6.994 -12.185 0.846 1.00 96.19 108 ALA A C 1
ATOM 850 O O . ALA A 1 108 ? 6.835 -11.697 1.967 1.00 96.19 108 ALA A O 1
ATOM 851 N N . PRO A 1 109 ? 7.360 -13.473 0.708 1.00 96.81 109 PRO A N 1
ATOM 852 C CA . PRO A 1 109 ? 7.356 -14.427 1.820 1.00 96.81 109 PRO A CA 1
ATOM 853 C C . PRO A 1 109 ? 8.384 -14.092 2.907 1.00 96.81 109 PRO A C 1
ATOM 855 O O . PRO A 1 109 ? 8.124 -14.331 4.085 1.00 96.81 109 PRO A O 1
ATOM 858 N N . GLN A 1 110 ? 9.520 -13.508 2.514 1.00 95.56 110 GLN A N 1
ATOM 859 C CA . GLN A 1 110 ? 10.640 -13.167 3.401 1.00 95.56 110 GLN A CA 1
ATOM 860 C C . GLN A 1 110 ? 10.657 -11.694 3.834 1.00 95.56 110 GLN A C 1
ATOM 862 O O . GLN A 1 110 ? 11.562 -11.272 4.550 1.00 95.56 110 GLN A O 1
ATOM 867 N N . ALA A 1 111 ? 9.681 -10.897 3.394 1.00 95.25 111 ALA A N 1
ATOM 868 C CA . ALA A 1 111 ? 9.625 -9.480 3.716 1.00 95.25 111 ALA A CA 1
ATOM 869 C C . ALA A 1 111 ? 9.239 -9.240 5.180 1.00 95.25 111 ALA A C 1
ATOM 871 O O . ALA A 1 111 ? 8.459 -9.992 5.780 1.00 95.25 111 ALA A O 1
ATOM 872 N N . THR A 1 112 ? 9.738 -8.140 5.742 1.00 94.56 112 THR A N 1
ATOM 873 C CA . THR A 1 112 ? 9.298 -7.663 7.057 1.00 94.56 112 THR A CA 1
ATOM 874 C C . THR A 1 112 ? 7.896 -7.061 6.953 1.00 94.56 112 THR A C 1
ATOM 876 O O . THR A 1 112 ? 7.572 -6.374 5.984 1.00 94.56 112 THR A O 1
ATOM 879 N N . LEU A 1 113 ? 7.027 -7.320 7.934 1.00 94.31 113 LEU A N 1
ATOM 880 C CA . LEU A 1 113 ? 5.700 -6.704 7.980 1.00 94.31 113 LEU A CA 1
ATOM 881 C C . LEU A 1 113 ? 5.773 -5.370 8.726 1.00 94.31 113 LEU A C 1
ATOM 883 O O . LEU A 1 113 ? 6.087 -5.332 9.915 1.00 94.31 113 LEU A O 1
ATOM 887 N N . GLY A 1 114 ? 5.438 -4.278 8.039 1.00 91.50 114 GLY A N 1
ATOM 888 C CA . GLY A 1 114 ? 5.472 -2.943 8.625 1.00 91.50 114 GLY A CA 1
ATOM 889 C C . GLY A 1 114 ? 6.872 -2.503 9.047 1.00 91.50 114 GLY A C 1
ATOM 890 O O . GLY A 1 114 ? 7.865 -2.843 8.414 1.00 91.50 114 GLY A O 1
ATOM 891 N N . GLY A 1 115 ? 6.936 -1.707 10.114 1.00 89.25 115 GLY A N 1
ATOM 892 C CA . GLY A 1 115 ? 8.184 -1.129 10.604 1.00 89.25 115 GLY A CA 1
ATOM 893 C C . GLY A 1 115 ? 8.672 0.054 9.770 1.00 89.25 115 GLY A C 1
ATOM 894 O O . GLY A 1 115 ? 7.991 0.539 8.859 1.00 89.25 115 GLY A O 1
ATOM 895 N N . GLU A 1 116 ? 9.861 0.529 10.113 1.00 84.94 116 GLU A N 1
ATOM 896 C CA . GLU A 1 116 ? 10.510 1.667 9.471 1.00 84.94 116 GLU A CA 1
ATOM 897 C C . GLU A 1 116 ? 11.417 1.202 8.328 1.00 84.94 116 GLU A C 1
ATOM 899 O O . GLU A 1 116 ? 11.915 0.077 8.318 1.00 84.94 116 GLU A O 1
ATOM 904 N N . TRP A 1 117 ? 11.603 2.070 7.337 1.00 83.62 117 TRP A N 1
ATOM 905 C CA . TRP A 1 117 ? 12.534 1.837 6.241 1.00 83.62 117 TRP A CA 1
ATOM 906 C C . TRP A 1 117 ? 13.488 3.015 6.153 1.00 83.62 117 TRP A C 1
ATOM 908 O O . TRP A 1 117 ? 13.071 4.138 5.863 1.00 83.62 117 TRP A O 1
ATOM 918 N N . GLU A 1 118 ? 14.768 2.754 6.391 1.00 86.44 118 GLU A N 1
ATOM 919 C CA . GLU A 1 118 ? 15.800 3.756 6.185 1.00 86.44 118 GLU A CA 1
ATOM 920 C C . GLU A 1 118 ? 16.136 3.854 4.699 1.00 86.44 118 GLU A C 1
ATOM 922 O O . GLU A 1 118 ? 16.526 2.873 4.062 1.00 86.44 118 GLU A O 1
ATOM 927 N N . LEU A 1 119 ? 16.008 5.058 4.138 1.00 85.25 119 LEU A N 1
ATOM 928 C CA . LEU A 1 119 ? 16.440 5.304 2.769 1.00 85.25 119 LEU A CA 1
ATOM 929 C C . LEU A 1 119 ? 17.963 5.110 2.666 1.00 85.25 119 LEU A C 1
ATOM 931 O O . LEU A 1 119 ? 18.702 5.737 3.441 1.00 85.25 119 LEU A O 1
ATOM 935 N N . PRO A 1 120 ? 18.440 4.280 1.713 1.00 85.31 120 PRO A N 1
ATOM 936 C CA . PRO A 1 120 ? 19.864 4.140 1.437 1.00 85.31 120 PRO A CA 1
ATOM 937 C C . PRO A 1 120 ? 20.494 5.492 1.088 1.00 85.31 120 PRO A C 1
ATOM 939 O O . PRO A 1 120 ? 19.829 6.349 0.516 1.00 85.31 120 PRO A O 1
ATOM 942 N N . GLU A 1 121 ? 21.787 5.668 1.368 1.00 83.75 121 GLU A N 1
ATOM 943 C CA . GLU A 1 121 ? 22.512 6.943 1.200 1.00 83.75 121 GLU A CA 1
ATOM 944 C C . GLU A 1 121 ? 22.315 7.597 -0.180 1.00 83.75 121 GLU A C 1
ATOM 946 O O . GLU A 1 121 ? 22.124 8.802 -0.270 1.00 83.75 121 GLU A O 1
ATOM 951 N N . GLY A 1 122 ? 22.265 6.804 -1.254 1.00 82.44 122 GLY A N 1
ATOM 952 C CA . GLY A 1 122 ? 22.039 7.302 -2.616 1.00 82.44 122 GLY A CA 1
ATOM 953 C C . GLY A 1 122 ? 20.599 7.712 -2.948 1.00 82.44 122 GLY A C 1
ATOM 954 O O . GLY A 1 122 ? 20.345 8.034 -4.104 1.00 82.44 122 GLY A O 1
ATOM 955 N N . TRP A 1 123 ? 19.673 7.638 -1.991 1.00 82.38 123 TRP A N 1
ATOM 956 C CA . TRP A 1 123 ? 18.249 7.981 -2.109 1.00 82.38 123 TRP A CA 1
ATOM 957 C C . TRP A 1 123 ? 17.778 8.974 -1.036 1.00 82.38 123 TRP A C 1
ATOM 959 O O . TRP A 1 123 ? 16.581 9.251 -0.959 1.00 82.38 123 TRP A O 1
ATOM 969 N N . ARG A 1 124 ? 18.697 9.463 -0.197 1.00 68.44 124 ARG A N 1
ATOM 970 C CA . ARG A 1 124 ? 18.438 10.562 0.737 1.00 68.44 124 ARG A CA 1
ATOM 971 C C . ARG A 1 124 ? 18.504 11.912 0.035 1.00 68.44 124 ARG A C 1
ATOM 973 O O . ARG A 1 124 ? 19.215 12.009 -0.990 1.00 68.44 124 ARG A O 1
#

Sequence (124 aa):
GLSQSIQPKIATYAESCAKTAGLVTLRSVDAVIGWRVFAYWAPEEIETVYLPPEQIPRIGYVPIAISKSSKQPALAQQFIDFVTSDEGKAIYAKWHYLTGEEEARQFAPQATLGGEWELPEGWR

Secondary structure (DSSP, 8-state):
-HHHHHGGG-----SSHHHHHHHHHTTSSS-----TTHHHHSTTT----PPPGGG--EE--------TT-S-HHHHHHHHHHHHSHHHHHHHHHTT---SHHHHHTT-TTPEES---PPPGGG-

pLDDT: mean 94.8, std 4.69, range [68.44, 98.75]

Organism: NCBI:txid412755

Foldseek 3Di:
DVLVVCVVLPPDDDPDQVVQLVCQQVVVHVDGDHDPLSCLVPVVRDDDDADQLVPAQEDEDDDDDDDPPDPCRVVSVVVVCCCLDPNNLVVCVVSVDDNDPVVVCVRHVNHYYDDDDDDPPSRD

Radius of gyration: 17.48 Å; chains: 1; bounding box: 43×29×42 Å